Protein AF-A0A175VPB5-F1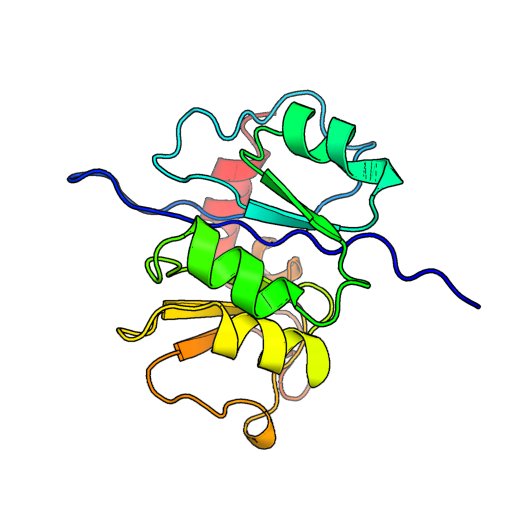 (afdb_monomer_lite)

Sequence (166 aa):
MEQYPATIGIQATLAPGSQPHISINSNPADYKSGSFADSSLDPVVVCSTRYFALAKLYSASVAFDYISPDVAQDIKMYTRGRLRYALDCITDPASIACYYIAIGQPGGRYICLEACLAAWRTREAVKAEFVISLEGLGMPVALEGEYRRPASVEKRALTIRLFGQF

Organism: NCBI:txid100816

InterPro domains:
  IPR047122 Trans-enoyl reductase-like [PTHR45348] (39-157)

Secondary structure (DSSP, 8-state):
-------------PPTTPPP-------GGG-SS--GGGSS---EEEE-GGGHHHHHHTT-SEEEETT-TTHHHHHHHHTTT---EEEESS--HHHHHHHHHHS-TT-EEEEESS---GGG---TTEEEEE--GGGGGSS-B--SGGG-B---HHHHHHHHHHHTT-

pLDDT: mean 75.41, std 24.64, range [25.55, 95.31]

Structure (mmCIF, N/CA/C/O backbone):
data_AF-A0A175VPB5-F1
#
_entry.id   AF-A0A175VPB5-F1
#
loop_
_atom_site.group_PDB
_atom_site.id
_atom_site.type_symbol
_atom_site.label_atom_id
_atom_site.label_alt_id
_atom_site.label_comp_id
_atom_site.label_asym_id
_atom_site.label_entity_id
_atom_site.label_seq_id
_atom_site.pdbx_PDB_ins_code
_atom_site.Cartn_x
_atom_site.Cartn_y
_atom_site.Cartn_z
_atom_site.occupancy
_atom_site.B_iso_or_equiv
_atom_site.auth_seq_id
_atom_site.auth_comp_id
_atom_site.auth_asym_id
_atom_site.auth_atom_id
_atom_site.pdbx_PDB_model_num
ATOM 1 N N . MET A 1 1 ? 14.198 6.759 21.001 1.00 32.50 1 MET A N 1
ATOM 2 C CA . MET A 1 1 ? 13.444 5.735 20.251 1.00 32.50 1 MET A CA 1
ATOM 3 C C . MET A 1 1 ? 12.736 6.481 19.140 1.00 32.50 1 MET A C 1
ATOM 5 O O . MET A 1 1 ? 11.837 7.263 19.422 1.00 32.50 1 MET A O 1
ATOM 9 N N . GLU A 1 2 ? 13.287 6.411 17.939 1.00 28.41 2 GLU A N 1
ATOM 10 C CA . GLU A 1 2 ? 12.870 7.219 16.794 1.00 28.41 2 GLU A CA 1
ATOM 11 C C . GLU A 1 2 ? 11.450 6.804 16.385 1.00 28.41 2 GLU A C 1
ATOM 13 O O . GLU A 1 2 ? 11.208 5.653 16.031 1.00 28.41 2 GLU A O 1
ATOM 18 N N . GLN A 1 3 ? 10.478 7.699 16.580 1.00 32.78 3 GLN A N 1
ATOM 19 C CA . GLN A 1 3 ? 9.082 7.454 16.221 1.00 32.78 3 GLN A CA 1
ATOM 20 C C . GLN A 1 3 ? 8.978 7.511 14.697 1.00 32.78 3 GLN A C 1
ATOM 22 O O . GLN A 1 3 ? 8.955 8.605 14.135 1.00 32.78 3 GLN A O 1
ATOM 27 N N . TYR A 1 4 ? 8.914 6.357 14.032 1.00 33.62 4 TYR A N 1
ATOM 28 C CA . TYR A 1 4 ? 8.560 6.301 12.614 1.00 33.62 4 TYR A CA 1
ATOM 29 C C . TYR A 1 4 ? 7.210 7.022 12.406 1.00 33.62 4 TYR A C 1
ATOM 31 O O . TYR A 1 4 ? 6.242 6.720 13.117 1.00 33.62 4 TYR A O 1
ATOM 39 N N . PRO A 1 5 ? 7.124 8.028 11.516 1.00 29.53 5 PRO A N 1
ATOM 40 C CA . PRO A 1 5 ? 5.890 8.773 11.316 1.00 29.53 5 PRO A CA 1
ATOM 41 C C . PRO A 1 5 ? 4.820 7.881 10.669 1.00 29.53 5 PRO A C 1
ATOM 43 O O . PRO A 1 5 ? 5.071 7.236 9.661 1.00 29.53 5 PRO A O 1
ATOM 46 N N . ALA A 1 6 ? 3.645 7.865 11.308 1.00 31.17 6 ALA A N 1
ATOM 47 C CA . ALA A 1 6 ? 2.321 7.427 10.850 1.00 31.17 6 ALA A CA 1
ATOM 48 C C . ALA A 1 6 ? 2.231 6.513 9.604 1.00 31.17 6 ALA A C 1
ATOM 50 O O . ALA A 1 6 ? 2.389 6.961 8.474 1.00 31.17 6 ALA A O 1
ATOM 51 N N . THR A 1 7 ? 1.791 5.270 9.805 1.00 32.69 7 THR A N 1
ATOM 52 C CA . THR A 1 7 ? 1.229 4.425 8.739 1.00 32.69 7 THR A CA 1
ATOM 53 C C . THR A 1 7 ? -0.180 4.929 8.369 1.00 32.69 7 THR A C 1
ATOM 55 O O . THR A 1 7 ? -0.889 5.476 9.211 1.00 32.69 7 THR A O 1
ATOM 58 N N . ILE A 1 8 ? -0.598 4.812 7.107 1.00 34.75 8 ILE A N 1
ATOM 59 C CA . ILE A 1 8 ? -1.979 5.057 6.647 1.00 34.75 8 ILE A CA 1
ATOM 60 C C . ILE A 1 8 ? -2.287 3.986 5.591 1.00 34.75 8 ILE A C 1
ATOM 62 O O . ILE A 1 8 ? -1.814 4.076 4.462 1.00 34.75 8 ILE A O 1
ATOM 66 N N . GLY A 1 9 ? -3.059 2.959 5.955 1.00 32.50 9 GLY A N 1
ATOM 67 C CA . GLY A 1 9 ? -3.719 2.066 4.995 1.00 32.50 9 GLY A CA 1
ATOM 68 C C . GLY A 1 9 ? -5.061 2.662 4.551 1.00 32.50 9 GLY A C 1
ATOM 69 O O . GLY A 1 9 ? -5.641 3.453 5.283 1.00 32.50 9 GLY A O 1
ATOM 70 N N . ILE A 1 10 ? -5.568 2.326 3.363 1.00 35.47 10 ILE A N 1
ATOM 71 C CA . ILE A 1 10 ? -6.923 2.695 2.908 1.00 35.47 10 ILE A CA 1
ATOM 72 C C . ILE A 1 10 ? -7.612 1.438 2.372 1.00 35.47 10 ILE A C 1
ATOM 74 O O . ILE A 1 10 ? -7.051 0.720 1.545 1.00 35.47 10 ILE A O 1
ATOM 78 N N . GLN A 1 11 ? -8.847 1.194 2.819 1.00 31.44 11 GLN A N 1
ATOM 79 C CA . GLN A 1 11 ? -9.753 0.184 2.282 1.00 31.44 11 GLN A CA 1
ATOM 80 C C . GLN A 1 11 ? -10.544 0.761 1.101 1.00 31.44 11 GLN A C 1
ATOM 82 O O . GLN A 1 11 ? -10.939 1.922 1.076 1.00 31.44 11 GLN A O 1
ATOM 87 N N . ALA A 1 12 ? -10.864 -0.108 0.146 1.00 31.78 12 ALA A N 1
ATOM 88 C CA . ALA A 1 12 ? -11.784 0.158 -0.944 1.00 31.78 12 ALA A CA 1
ATOM 89 C C . ALA A 1 12 ? -12.804 -0.984 -1.052 1.00 31.78 12 ALA A C 1
ATOM 91 O O . ALA A 1 12 ? -12.445 -2.095 -1.447 1.00 31.78 12 ALA A O 1
ATOM 92 N N . THR A 1 13 ? -14.065 -0.721 -0.697 1.00 28.95 13 THR A N 1
ATOM 93 C CA . THR A 1 13 ? -15.194 -1.608 -1.015 1.00 28.95 13 THR A CA 1
ATOM 94 C C . THR A 1 13 ? -15.960 -0.982 -2.176 1.00 28.95 13 THR A C 1
ATOM 96 O O . THR A 1 13 ? -16.638 0.013 -1.979 1.00 28.95 13 THR A O 1
ATOM 99 N N . LEU A 1 14 ? -15.843 -1.552 -3.379 1.00 27.22 14 LEU A N 1
ATOM 100 C CA . LEU A 1 14 ? -16.474 -1.023 -4.595 1.00 27.22 14 LEU A CA 1
ATOM 101 C C . LEU A 1 14 ? -18.004 -0.951 -4.465 1.00 27.22 14 LEU A C 1
ATOM 103 O O . LEU A 1 14 ? -18.645 -1.956 -4.147 1.00 27.22 14 LEU A O 1
ATOM 107 N N . ALA A 1 15 ? -18.587 0.195 -4.819 1.00 28.55 15 ALA A N 1
ATOM 108 C CA . ALA A 1 15 ? -19.941 0.216 -5.364 1.00 28.55 15 ALA A CA 1
ATOM 109 C C . ALA A 1 15 ? -19.889 -0.233 -6.846 1.00 28.55 15 ALA A C 1
ATOM 111 O O . ALA A 1 15 ? -18.871 -0.012 -7.510 1.00 28.55 15 ALA A O 1
ATOM 112 N N . PRO A 1 16 ? -20.933 -0.886 -7.389 1.00 25.55 16 PRO A N 1
ATOM 113 C CA . PRO A 1 16 ? -20.939 -1.334 -8.782 1.00 25.55 16 PRO A CA 1
ATOM 114 C C . PRO A 1 16 ? -20.826 -0.153 -9.762 1.00 25.55 16 PRO A C 1
ATOM 116 O O . PRO A 1 16 ? -21.626 0.773 -9.685 1.00 25.55 16 PRO A O 1
ATOM 119 N N . GLY A 1 17 ? -19.882 -0.214 -10.712 1.00 29.95 17 GLY A N 1
ATOM 120 C CA . GLY A 1 17 ? -19.843 0.682 -11.882 1.00 29.95 17 GLY A CA 1
ATOM 121 C C . GLY A 1 17 ? -18.712 1.720 -11.963 1.00 29.95 17 GLY A C 1
ATOM 122 O O . GLY A 1 17 ? -18.655 2.436 -12.959 1.00 29.95 17 GLY A O 1
ATOM 123 N N . SER A 1 18 ? -17.792 1.797 -10.996 1.00 27.22 18 SER A N 1
ATOM 124 C CA . SER A 1 18 ? -16.749 2.848 -10.958 1.00 27.22 18 SER A CA 1
ATOM 125 C C . SER A 1 18 ? -15.360 2.368 -11.416 1.00 27.22 18 SER A C 1
ATOM 127 O O . SER A 1 18 ? -14.936 1.262 -11.075 1.00 27.22 18 SER A O 1
ATOM 129 N N . GLN A 1 19 ? -14.619 3.208 -12.155 1.00 28.69 19 GLN A N 1
ATOM 130 C CA . GLN A 1 19 ? -13.209 2.970 -12.522 1.00 28.69 19 GLN A CA 1
ATOM 131 C C . GLN A 1 19 ? -12.239 3.332 -11.369 1.00 28.69 19 GLN A C 1
ATOM 133 O O . GLN A 1 19 ? -12.553 4.207 -10.563 1.00 28.69 19 GLN A O 1
ATOM 138 N N . PRO A 1 20 ? -11.071 2.663 -11.245 1.00 26.34 20 PRO A N 1
ATOM 139 C CA . PRO A 1 20 ? -10.239 2.715 -10.038 1.00 26.34 20 PRO A CA 1
ATOM 140 C C . PRO A 1 20 ? -9.341 3.962 -9.937 1.00 26.34 20 PRO A C 1
ATOM 142 O O . PRO A 1 20 ? -8.598 4.275 -10.868 1.00 26.34 20 PRO A O 1
ATOM 145 N N . HIS A 1 21 ? -9.301 4.583 -8.752 1.00 27.39 21 HIS A N 1
ATOM 146 C CA . HIS A 1 21 ? -8.316 5.605 -8.360 1.00 27.39 21 HIS A CA 1
ATOM 147 C C . HIS A 1 21 ? -7.738 5.328 -6.950 1.00 27.39 21 HIS A C 1
ATOM 149 O O . HIS A 1 21 ? -8.311 4.559 -6.184 1.00 27.39 21 HIS A O 1
ATOM 155 N N . ILE A 1 22 ? -6.537 5.864 -6.683 1.00 27.75 22 ILE A N 1
ATOM 156 C CA . ILE A 1 22 ? -5.471 5.338 -5.798 1.00 27.75 22 ILE A CA 1
ATOM 157 C C . ILE A 1 22 ? -5.344 6.128 -4.473 1.00 27.75 22 ILE A C 1
ATOM 159 O O . ILE A 1 22 ? -5.584 7.329 -4.442 1.00 27.75 22 ILE A O 1
ATOM 163 N N . SER A 1 23 ? -4.907 5.445 -3.404 1.00 29.03 23 SER A N 1
ATOM 164 C CA . SER A 1 23 ? -4.532 5.986 -2.080 1.00 29.03 23 SER A CA 1
ATOM 165 C C . SER A 1 23 ? -3.158 6.680 -2.088 1.00 29.03 23 SER A C 1
ATOM 167 O O . SER A 1 23 ? -2.224 6.160 -2.694 1.00 29.03 23 SER A O 1
ATOM 169 N N . ILE A 1 24 ? -3.007 7.806 -1.376 1.00 31.34 24 ILE A N 1
ATOM 170 C CA . ILE A 1 24 ? -1.790 8.645 -1.360 1.00 31.34 24 ILE A CA 1
ATOM 171 C C . ILE A 1 24 ? -1.265 8.805 0.079 1.00 31.34 24 ILE A C 1
ATOM 173 O O . ILE A 1 24 ? -2.043 9.045 0.997 1.00 31.34 24 ILE A O 1
ATOM 177 N N . ASN A 1 25 ? 0.057 8.688 0.251 1.00 32.25 25 ASN A N 1
ATOM 178 C CA . ASN A 1 25 ? 0.815 9.068 1.449 1.00 32.25 25 ASN A CA 1
ATOM 179 C C . ASN A 1 25 ? 1.393 10.481 1.242 1.00 32.25 25 ASN A C 1
ATOM 181 O O . ASN A 1 25 ? 2.120 10.694 0.270 1.00 32.25 25 ASN A O 1
ATOM 185 N N . SER A 1 26 ? 1.101 11.429 2.134 1.00 33.94 26 SER A N 1
ATOM 186 C CA . SER A 1 26 ? 1.820 12.707 2.210 1.00 33.94 26 SER A CA 1
ATOM 187 C C . SER A 1 26 ? 1.732 13.345 3.602 1.00 33.94 26 SER A C 1
ATOM 189 O O . SER A 1 26 ? 0.843 13.049 4.401 1.00 33.94 26 SER A O 1
ATOM 191 N N . ASN A 1 27 ? 2.696 14.227 3.891 1.00 29.98 27 ASN A N 1
ATOM 192 C CA . ASN A 1 27 ? 2.752 15.063 5.090 1.00 29.98 27 ASN A CA 1
ATOM 193 C C . ASN A 1 27 ? 1.453 15.891 5.232 1.00 29.98 27 ASN A C 1
ATOM 195 O O . ASN A 1 27 ? 1.074 16.572 4.277 1.00 29.98 27 ASN A O 1
ATOM 199 N N . PRO A 1 28 ? 0.796 15.916 6.410 1.00 35.28 28 PRO A N 1
ATOM 200 C CA . PRO A 1 28 ? -0.418 16.707 6.629 1.00 35.28 28 PRO A CA 1
ATOM 201 C C . PRO A 1 28 ? -0.271 18.210 6.362 1.00 35.28 28 PRO A C 1
ATOM 203 O O . PRO A 1 28 ? -1.279 18.890 6.192 1.00 35.28 28 PRO A O 1
ATOM 206 N N . ALA A 1 29 ? 0.958 18.737 6.361 1.00 33.97 29 ALA A N 1
ATOM 207 C CA . ALA A 1 29 ? 1.223 20.144 6.070 1.00 33.97 29 ALA A CA 1
ATOM 208 C C . ALA A 1 29 ? 0.972 20.529 4.597 1.00 33.97 29 ALA A C 1
ATOM 210 O O . ALA A 1 29 ? 0.745 21.707 4.325 1.00 33.97 29 ALA A O 1
ATOM 211 N N . ASP A 1 30 ? 0.947 19.562 3.673 1.00 34.00 30 ASP A N 1
ATOM 212 C CA . ASP A 1 30 ? 0.886 19.823 2.227 1.00 34.00 30 ASP A CA 1
ATOM 213 C C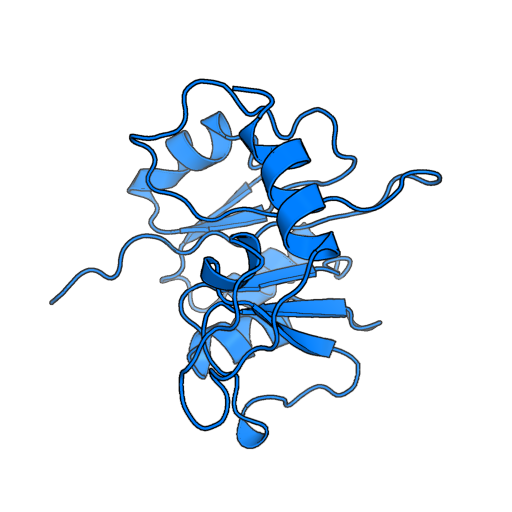 . ASP A 1 30 ? -0.506 19.621 1.612 1.00 34.00 30 ASP A C 1
ATOM 215 O O . ASP A 1 30 ? -0.661 19.639 0.392 1.00 34.00 30 ASP A O 1
ATOM 219 N N . TYR A 1 31 ? -1.549 19.443 2.427 1.00 34.81 31 TYR A N 1
ATOM 220 C CA . TYR A 1 31 ? -2.878 19.122 1.920 1.00 34.81 31 TYR A CA 1
ATOM 221 C C . TYR A 1 31 ? -3.926 20.112 2.421 1.00 34.81 31 TYR A C 1
ATOM 223 O O . TYR A 1 31 ? -4.344 20.082 3.575 1.00 34.81 31 TYR A O 1
ATOM 231 N N . LYS A 1 32 ? -4.372 21.013 1.540 1.00 35.75 32 LYS A N 1
ATOM 232 C CA . LYS A 1 32 ? -5.494 21.916 1.837 1.00 35.75 32 LYS A CA 1
ATOM 233 C C . LYS A 1 32 ? -6.787 21.609 1.079 1.00 35.75 32 LYS A C 1
ATOM 235 O O . LYS A 1 32 ? -7.763 22.303 1.342 1.00 35.75 32 LYS A O 1
ATOM 240 N N . SER A 1 33 ? -6.866 20.594 0.204 1.00 36.69 33 SER A N 1
ATOM 241 C CA . SER A 1 33 ? -8.092 20.465 -0.615 1.00 36.69 33 SER A CA 1
ATOM 242 C C . SER A 1 33 ? -8.437 19.142 -1.319 1.00 36.69 33 SER A C 1
ATOM 244 O O . SER A 1 33 ? -9.495 19.097 -1.939 1.00 36.69 33 SER A O 1
ATOM 246 N N . GLY A 1 34 ? -7.672 18.050 -1.261 1.00 39.34 34 GLY A N 1
ATOM 247 C CA . GLY A 1 34 ? -8.072 16.831 -1.995 1.00 39.34 34 GLY A CA 1
ATOM 248 C C . GLY A 1 34 ? -9.076 15.935 -1.244 1.00 39.34 34 GLY A C 1
ATOM 249 O O . GLY A 1 34 ? -8.738 15.011 -0.511 1.00 39.34 34 GLY A O 1
ATOM 250 N N . SER A 1 35 ? -10.370 16.183 -1.394 1.00 35.84 35 SER A N 1
ATOM 251 C CA . SER A 1 35 ? -11.355 15.269 -0.811 1.00 35.84 35 SER A CA 1
ATOM 252 C C . SER A 1 35 ? -11.273 13.883 -1.475 1.00 35.84 35 SER A C 1
ATOM 254 O O . SER A 1 35 ? -11.393 13.783 -2.693 1.00 35.84 35 SER A O 1
ATOM 256 N N . PHE A 1 36 ? -11.191 12.803 -0.690 1.00 39.91 36 PHE A N 1
ATOM 257 C CA . PHE A 1 36 ? -11.427 11.423 -1.161 1.00 39.91 36 PHE A CA 1
ATOM 258 C C . PHE A 1 36 ? -12.902 11.154 -1.547 1.00 39.91 36 PHE A C 1
ATOM 260 O O . PHE A 1 36 ? -13.244 10.035 -1.938 1.00 39.91 36 PHE A O 1
ATOM 267 N N . ALA A 1 37 ? -13.772 12.166 -1.430 1.00 36.50 37 ALA A N 1
ATOM 268 C CA . ALA A 1 37 ? -15.229 12.065 -1.491 1.00 36.50 37 ALA A CA 1
ATOM 269 C C . ALA A 1 37 ? -15.792 11.558 -2.833 1.00 36.50 37 ALA A C 1
ATOM 271 O O . ALA A 1 37 ? -16.878 10.988 -2.843 1.00 36.50 37 ALA A O 1
ATOM 272 N N . ASP A 1 38 ? -15.048 11.688 -3.936 1.00 39.22 38 ASP A N 1
ATOM 273 C CA . ASP A 1 38 ? -15.481 11.215 -5.263 1.00 39.22 38 ASP A CA 1
ATOM 274 C C . ASP A 1 38 ? -15.159 9.733 -5.531 1.00 39.22 38 ASP A C 1
ATOM 276 O O . ASP A 1 38 ? -15.481 9.192 -6.592 1.00 39.22 38 ASP A O 1
ATOM 280 N N . SER A 1 39 ? -14.522 9.041 -4.584 1.00 46.31 39 SER A N 1
ATOM 281 C CA . SER A 1 39 ? -14.182 7.627 -4.726 1.00 46.31 39 SER A CA 1
ATOM 282 C C . SER A 1 39 ? -15.183 6.747 -3.975 1.00 46.31 39 SER A C 1
ATOM 284 O O . SER A 1 39 ? -15.542 7.031 -2.837 1.00 46.31 39 SER A O 1
ATOM 286 N N . SER A 1 40 ? -15.611 5.623 -4.562 1.00 58.28 40 SER A N 1
ATOM 287 C CA . SER A 1 40 ? -16.432 4.624 -3.854 1.00 58.28 40 SER A CA 1
ATOM 288 C C . SER A 1 40 ? -15.603 3.805 -2.848 1.00 58.28 40 SER A C 1
ATOM 290 O O . SER A 1 40 ? -15.828 2.606 -2.697 1.00 58.28 40 SER A O 1
ATOM 292 N N . LEU A 1 41 ? -14.555 4.387 -2.268 1.00 67.44 41 LEU A N 1
ATOM 293 C CA . LEU A 1 41 ? -13.660 3.727 -1.327 1.00 67.44 41 LEU A CA 1
ATOM 294 C C . LEU A 1 41 ? -14.026 4.158 0.092 1.00 67.44 41 LEU A C 1
ATOM 296 O O . LEU A 1 41 ? -14.601 5.218 0.305 1.00 67.44 41 LEU A O 1
ATOM 300 N N . ASP A 1 42 ? -13.707 3.309 1.060 1.00 79.69 42 ASP A N 1
ATOM 301 C CA . ASP A 1 42 ? -14.068 3.504 2.463 1.00 79.69 42 ASP A CA 1
ATOM 302 C C . ASP A 1 42 ? -12.782 3.394 3.287 1.00 79.69 42 ASP A C 1
ATOM 304 O O . ASP A 1 42 ? -12.393 2.272 3.619 1.00 79.69 42 ASP A O 1
ATOM 308 N N . PRO A 1 43 ? -12.053 4.499 3.525 1.00 85.12 43 PRO A N 1
ATOM 309 C CA . PRO A 1 43 ? -10.696 4.431 4.051 1.00 85.12 43 PRO A CA 1
ATOM 310 C C . PRO A 1 43 ? -10.626 3.957 5.507 1.00 85.12 43 PRO A C 1
ATOM 312 O O . PRO A 1 43 ? -11.166 4.589 6.411 1.00 85.12 43 PRO A O 1
ATOM 315 N N . VAL A 1 44 ? -9.876 2.876 5.736 1.00 88.06 44 VAL A N 1
ATOM 316 C CA . VAL A 1 44 ? -9.574 2.295 7.049 1.00 88.06 44 VAL A CA 1
ATOM 317 C C . VAL A 1 44 ? -8.084 2.420 7.302 1.00 88.06 44 VAL A C 1
ATOM 319 O O . VAL A 1 44 ? -7.304 1.758 6.617 1.00 88.06 44 VAL A O 1
ATOM 322 N N . VAL A 1 45 ? -7.701 3.236 8.284 1.00 88.62 45 VAL A N 1
ATOM 323 C CA . VAL A 1 45 ? -6.297 3.590 8.523 1.00 88.62 45 VAL A CA 1
ATOM 324 C C . VAL A 1 45 ? -5.733 2.912 9.771 1.00 88.62 45 VAL A C 1
ATOM 326 O O . VAL A 1 45 ? -6.463 2.594 10.707 1.00 88.62 45 VAL A O 1
ATOM 329 N N . VAL A 1 46 ? -4.413 2.739 9.808 1.00 87.81 46 VAL A N 1
ATOM 330 C CA . VAL A 1 46 ? -3.664 2.235 10.967 1.00 87.81 46 VAL A CA 1
ATOM 331 C C . VAL A 1 46 ? -2.603 3.266 11.303 1.00 87.81 46 VAL A C 1
ATOM 333 O O . VAL A 1 46 ? -1.655 3.374 10.547 1.00 87.81 46 VAL A O 1
ATOM 336 N N . CYS A 1 47 ? -2.741 4.035 12.380 1.00 85.25 47 CYS A N 1
ATOM 337 C CA . CYS A 1 47 ? -1.819 5.122 12.723 1.00 85.25 47 CYS A CA 1
ATOM 338 C C . CYS A 1 47 ? -1.691 5.295 14.244 1.00 85.25 47 CYS A C 1
ATOM 340 O O . CYS A 1 47 ? -2.366 4.623 15.015 1.00 85.25 47 CYS A O 1
ATOM 342 N N . SER A 1 48 ? -0.807 6.184 14.713 1.00 87.19 48 SER A N 1
ATOM 343 C CA . SER A 1 48 ? -0.771 6.515 16.147 1.00 87.19 48 SER A CA 1
ATOM 344 C C . SER A 1 48 ? -2.089 7.172 16.568 1.00 87.19 48 SER A C 1
ATOM 346 O O . SER A 1 48 ? -2.585 8.050 15.859 1.00 87.19 48 SER A O 1
ATOM 348 N N . THR A 1 49 ? -2.600 6.830 17.752 1.00 89.50 49 THR A N 1
ATOM 349 C CA . THR A 1 49 ? -3.854 7.371 18.320 1.00 89.50 49 THR A CA 1
ATOM 350 C C . THR A 1 49 ? -3.959 8.897 18.267 1.00 89.50 49 THR A C 1
ATOM 352 O O . THR A 1 49 ? -5.036 9.435 18.003 1.00 89.50 49 THR A O 1
ATOM 355 N N . ARG A 1 50 ? -2.837 9.618 18.413 1.00 90.75 50 ARG A N 1
ATOM 356 C CA . ARG A 1 50 ? -2.790 11.090 18.307 1.00 90.75 50 ARG A CA 1
ATOM 357 C C . ARG A 1 50 ? -3.212 11.645 16.936 1.00 90.75 50 ARG A C 1
ATOM 359 O O . ARG A 1 50 ? -3.549 12.820 16.847 1.00 90.75 50 ARG A O 1
ATOM 366 N N . TYR A 1 51 ? -3.209 10.827 15.881 1.00 88.69 51 TYR A N 1
ATOM 367 C CA . TYR A 1 51 ? -3.600 11.213 14.519 1.00 88.69 51 TYR A CA 1
ATOM 368 C C . TYR A 1 51 ? -4.998 10.725 14.116 1.00 88.69 51 TYR A C 1
ATOM 370 O O . TYR A 1 51 ? -5.408 10.953 12.982 1.00 88.69 51 TYR A O 1
ATOM 378 N N . PHE A 1 52 ? -5.774 10.105 15.012 1.00 87.88 52 PHE A N 1
ATOM 379 C CA . PHE A 1 52 ? -7.115 9.609 14.668 1.00 87.88 52 PHE A CA 1
ATOM 380 C C . PHE A 1 52 ? -8.060 10.725 14.212 1.00 87.88 52 PHE A C 1
ATOM 382 O O . PHE A 1 52 ? -8.802 10.553 13.247 1.00 87.88 52 PHE A O 1
ATOM 389 N N . ALA A 1 53 ? -8.021 11.882 14.879 1.00 88.44 53 ALA A N 1
ATOM 390 C CA . ALA A 1 53 ? -8.823 13.040 14.487 1.00 88.44 53 ALA A CA 1
ATOM 391 C C . ALA A 1 53 ? -8.429 13.556 13.094 1.00 88.44 53 ALA A C 1
ATOM 393 O O . ALA A 1 53 ? -9.295 13.886 12.289 1.00 88.44 53 ALA A O 1
ATOM 394 N N . LEU A 1 54 ? -7.127 13.558 12.797 1.00 87.69 54 LEU A N 1
ATOM 395 C CA . LEU A 1 54 ? -6.596 13.959 11.501 1.00 87.69 54 LEU A CA 1
ATOM 396 C C . LEU A 1 54 ? -7.018 12.982 10.400 1.00 87.69 54 LEU A C 1
ATOM 398 O O . LEU A 1 54 ? -7.505 13.405 9.362 1.00 87.69 54 LEU A O 1
ATOM 402 N N . ALA A 1 55 ? -6.913 11.676 10.642 1.00 83.31 55 ALA A N 1
ATOM 403 C CA . ALA A 1 55 ? -7.369 10.666 9.695 1.00 83.31 55 ALA A CA 1
ATOM 404 C C . ALA A 1 55 ? -8.854 10.837 9.340 1.00 83.31 55 ALA A C 1
ATOM 406 O O . ALA A 1 55 ? -9.213 10.818 8.166 1.00 83.31 55 ALA A O 1
ATOM 407 N N . LYS A 1 56 ? -9.715 11.070 10.341 1.00 88.00 56 LYS A N 1
ATOM 408 C CA . LYS A 1 56 ? -11.147 11.331 10.120 1.00 88.00 56 LYS A CA 1
ATOM 409 C C . LYS A 1 56 ? -11.399 12.639 9.373 1.00 88.00 56 LYS A C 1
ATOM 411 O O . LYS A 1 56 ? -12.279 12.679 8.520 1.00 88.00 56 LYS A O 1
ATOM 416 N N . LEU A 1 57 ? -10.613 13.684 9.650 1.00 86.94 57 LEU A N 1
ATOM 417 C CA . LEU A 1 57 ? -10.647 14.934 8.882 1.00 86.94 57 LEU A CA 1
ATOM 418 C C . LEU A 1 57 ? -10.348 14.678 7.394 1.00 86.94 57 LEU A C 1
ATOM 420 O O . LEU A 1 57 ? -11.002 15.256 6.533 1.00 86.94 57 LEU A O 1
ATOM 424 N N . TYR A 1 58 ? -9.437 13.748 7.096 1.00 83.62 58 TYR A N 1
ATOM 425 C CA . TYR A 1 58 ? -9.135 13.258 5.745 1.00 83.62 58 TYR A CA 1
ATOM 426 C C . TYR A 1 58 ? -10.040 12.101 5.283 1.00 83.62 58 TYR A C 1
ATOM 428 O O . TYR A 1 58 ? -9.669 11.336 4.397 1.00 83.62 58 TYR A O 1
ATOM 436 N N . SER A 1 59 ? -11.257 11.996 5.826 1.00 84.38 59 SER A N 1
ATOM 437 C CA . SER A 1 59 ? -12.295 11.042 5.396 1.00 84.38 59 SER A CA 1
ATOM 438 C C . SER A 1 59 ? -12.023 9.561 5.702 1.00 84.38 59 SER A C 1
ATOM 440 O O . SER A 1 59 ? -12.652 8.694 5.098 1.00 84.38 59 SER A O 1
ATOM 442 N N . ALA A 1 60 ? -11.148 9.238 6.661 1.00 83.50 60 ALA A N 1
ATOM 443 C CA . ALA A 1 60 ? -11.092 7.879 7.200 1.00 83.50 60 ALA A CA 1
ATOM 444 C C . ALA A 1 60 ? -12.367 7.542 7.982 1.00 83.50 60 ALA A C 1
ATOM 446 O O . ALA A 1 60 ? -12.760 8.277 8.892 1.00 83.50 60 ALA A O 1
ATOM 447 N N . SER A 1 61 ? -12.985 6.403 7.673 1.00 88.25 61 SER A N 1
ATOM 448 C CA . SER A 1 61 ? -14.155 5.904 8.401 1.00 88.25 61 SER A CA 1
ATOM 449 C C . SER A 1 61 ? -13.785 5.338 9.767 1.00 88.25 61 SER A C 1
ATOM 451 O O . SER A 1 61 ? -14.536 5.486 10.736 1.00 88.25 61 SER A O 1
ATOM 453 N N . VAL A 1 62 ? -12.594 4.750 9.877 1.00 91.38 62 VAL A N 1
ATOM 454 C CA . VAL A 1 62 ? -12.028 4.270 11.138 1.00 91.38 62 VAL A CA 1
ATOM 455 C C . VAL A 1 62 ? -10.504 4.371 11.126 1.00 91.38 62 VAL A C 1
ATOM 457 O O . VAL A 1 62 ? -9.859 4.279 10.080 1.00 91.38 62 VAL A O 1
ATOM 460 N N . ALA A 1 63 ? -9.936 4.558 12.315 1.00 89.00 63 ALA A N 1
ATOM 461 C CA . ALA A 1 63 ? -8.505 4.520 12.561 1.00 89.00 63 ALA A CA 1
ATOM 462 C C . ALA A 1 63 ? -8.207 3.501 13.668 1.00 89.00 63 ALA A C 1
ATOM 464 O O . ALA A 1 63 ? -8.890 3.498 14.695 1.00 89.00 63 ALA A O 1
ATOM 465 N N . PHE A 1 64 ? -7.201 2.658 13.449 1.00 91.50 64 PHE A N 1
ATOM 466 C CA . PHE A 1 64 ? -6.700 1.670 14.403 1.00 91.50 64 PHE A CA 1
ATOM 467 C C . PHE A 1 64 ? -5.298 2.042 14.884 1.00 91.50 64 PHE A C 1
ATOM 469 O O . PHE A 1 64 ? -4.534 2.667 14.149 1.00 91.50 64 PHE A O 1
ATOM 476 N N . ASP A 1 65 ? -4.958 1.652 16.113 1.00 88.00 65 ASP A N 1
ATOM 477 C CA . ASP A 1 65 ? -3.618 1.861 16.663 1.00 88.00 65 ASP A CA 1
ATOM 478 C C . ASP A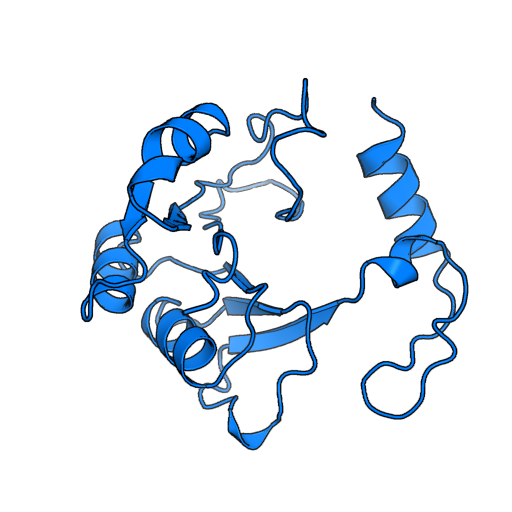 1 65 ? -2.676 0.767 16.157 1.00 88.00 65 ASP A C 1
ATOM 480 O O . ASP A 1 65 ? -2.954 -0.419 16.327 1.00 88.00 65 ASP A O 1
ATOM 484 N N . TYR A 1 66 ? -1.551 1.155 15.559 1.00 82.94 66 TYR A N 1
ATOM 485 C CA . TYR A 1 66 ? -0.551 0.207 15.059 1.00 82.94 66 TYR A CA 1
ATOM 486 C C . TYR A 1 66 ? 0.136 -0.588 16.179 1.00 82.94 66 TYR A C 1
ATOM 488 O O . TYR A 1 66 ? 0.725 -1.629 15.903 1.00 82.94 66 TYR A O 1
ATOM 496 N N . ILE A 1 67 ? 0.081 -0.103 17.428 1.00 88.31 67 ILE A N 1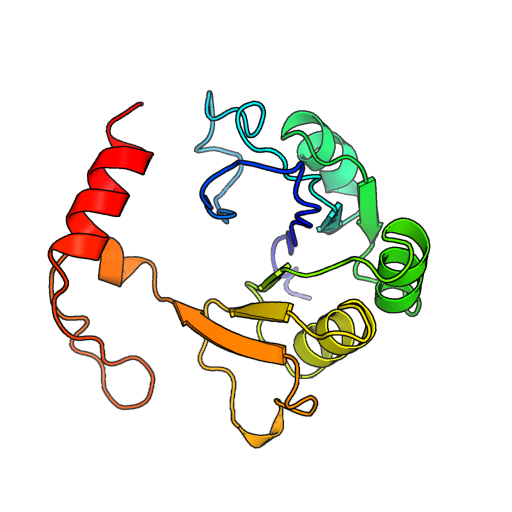
ATOM 497 C CA . ILE A 1 67 ? 0.6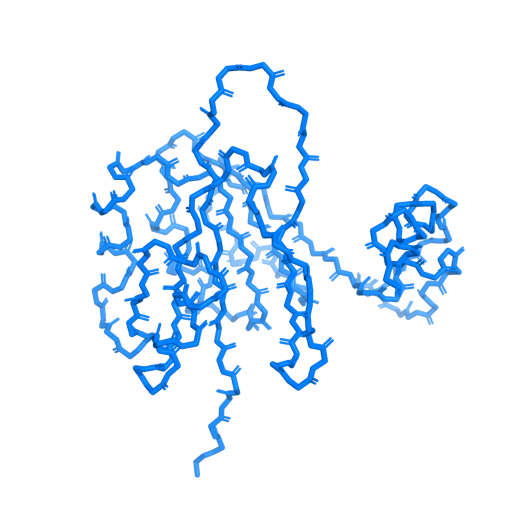37 -0.801 18.597 1.00 88.31 67 ILE A CA 1
ATOM 498 C C . ILE A 1 67 ? -0.259 -1.982 19.013 1.00 88.31 67 ILE A C 1
ATOM 500 O O . ILE A 1 67 ? 0.212 -2.898 19.688 1.00 88.31 67 ILE A O 1
ATOM 504 N N . SER A 1 68 ? -1.538 -1.990 18.611 1.00 90.31 68 SER A N 1
ATOM 505 C CA . SER A 1 68 ? -2.460 -3.073 18.961 1.00 90.31 68 SER A CA 1
ATOM 506 C C . SER A 1 68 ? -1.993 -4.403 18.349 1.00 90.31 68 SER A C 1
ATOM 508 O O . SER A 1 68 ? -1.862 -4.486 17.124 1.00 90.31 68 SER A O 1
ATOM 510 N N . PRO A 1 69 ? -1.797 -5.470 19.149 1.00 91.75 69 PRO A N 1
ATOM 511 C CA . PRO A 1 69 ? -1.447 -6.790 18.620 1.00 91.75 69 PRO A CA 1
ATOM 512 C C . PRO A 1 69 ? -2.577 -7.399 17.772 1.00 91.75 69 PRO A C 1
ATOM 514 O O . PRO A 1 69 ? -2.321 -8.265 16.938 1.00 91.75 69 PRO A O 1
ATOM 517 N N . ASP A 1 70 ? -3.809 -6.912 17.944 1.00 94.88 70 ASP A N 1
ATOM 518 C CA . ASP A 1 70 ? -5.007 -7.405 17.264 1.00 94.88 70 ASP A CA 1
ATOM 519 C C . ASP A 1 70 ? -5.369 -6.590 16.011 1.00 94.88 70 ASP A C 1
ATOM 521 O O . ASP A 1 70 ? -6.334 -6.916 15.319 1.00 94.88 70 ASP A O 1
ATOM 525 N N . VAL A 1 71 ? -4.574 -5.569 15.655 1.00 92.06 71 VAL A N 1
ATOM 526 C CA . VAL A 1 71 ? -4.889 -4.595 14.591 1.00 92.06 71 VAL A CA 1
ATOM 527 C C . VAL A 1 71 ? -5.297 -5.243 13.263 1.00 92.06 71 VAL A C 1
ATOM 529 O O . VAL A 1 71 ? -6.259 -4.820 12.624 1.00 92.06 71 VAL A O 1
ATOM 532 N N . ALA A 1 72 ? -4.623 -6.319 12.855 1.00 92.00 72 ALA A N 1
ATOM 533 C CA . ALA A 1 72 ? -4.940 -7.022 11.616 1.00 92.00 72 ALA A CA 1
ATOM 534 C C . ALA A 1 72 ? -6.318 -7.702 11.661 1.00 92.00 72 ALA A C 1
ATOM 536 O O . ALA A 1 72 ? -7.057 -7.715 10.669 1.00 92.00 72 ALA A O 1
ATOM 537 N N . GLN A 1 73 ? -6.663 -8.272 12.815 1.00 95.31 73 GLN A N 1
ATOM 538 C CA . GLN A 1 73 ? -7.935 -8.941 13.037 1.00 95.31 73 GLN A CA 1
ATOM 539 C C . GLN A 1 73 ? -9.063 -7.918 13.197 1.00 95.31 73 GLN A C 1
ATOM 541 O O . GLN A 1 73 ? -10.123 -8.110 12.602 1.00 95.31 73 GLN A O 1
ATOM 546 N N . ASP A 1 74 ? -8.820 -6.811 13.897 1.00 95.19 74 ASP A N 1
ATOM 547 C CA . ASP A 1 74 ? -9.769 -5.705 14.045 1.00 95.19 74 ASP A CA 1
ATOM 548 C C . ASP A 1 74 ? -10.146 -5.107 12.688 1.00 95.19 74 ASP A C 1
ATOM 550 O O . ASP A 1 74 ? -11.333 -4.966 12.374 1.00 95.19 74 ASP A O 1
ATOM 554 N N . ILE A 1 75 ? -9.150 -4.855 11.826 1.00 92.81 75 ILE A N 1
ATOM 555 C CA . ILE A 1 75 ? -9.391 -4.444 10.440 1.00 92.81 75 ILE A CA 1
ATOM 556 C C . ILE A 1 75 ? -10.253 -5.498 9.745 1.00 92.81 75 ILE A C 1
ATOM 558 O O . ILE A 1 75 ? -11.306 -5.181 9.194 1.00 92.81 75 ILE A O 1
ATOM 562 N N . LYS A 1 76 ? -9.858 -6.774 9.781 1.00 91.00 76 LYS A N 1
ATOM 563 C CA . LYS A 1 76 ? -10.600 -7.847 9.108 1.00 91.00 76 LYS A CA 1
ATOM 564 C C . LYS A 1 76 ? -12.055 -7.931 9.572 1.00 91.00 76 LYS A C 1
ATOM 566 O O . LYS A 1 76 ? -12.938 -8.079 8.725 1.00 91.00 76 LYS A O 1
ATOM 571 N N . MET A 1 77 ? -12.312 -7.809 10.873 1.00 94.94 77 MET A N 1
ATOM 572 C CA . MET A 1 77 ? -13.658 -7.797 11.445 1.00 94.94 77 MET A CA 1
ATOM 573 C C . MET A 1 77 ? -14.453 -6.579 10.969 1.00 94.94 77 MET A C 1
ATOM 575 O O . MET A 1 77 ? -15.558 -6.746 10.449 1.00 94.94 77 MET A O 1
ATOM 579 N N . TYR A 1 78 ? -13.873 -5.378 11.051 1.00 94.06 78 TYR A N 1
ATOM 580 C CA . TYR A 1 78 ? -14.499 -4.138 10.587 1.00 94.06 78 TYR A CA 1
ATOM 581 C C . TYR A 1 78 ? -14.868 -4.206 9.098 1.00 94.06 78 TYR A C 1
ATOM 583 O O . TYR A 1 78 ? -16.005 -3.935 8.708 1.00 94.06 78 TYR A O 1
ATOM 591 N N . THR A 1 79 ? -13.941 -4.687 8.263 1.00 89.44 79 THR A N 1
ATOM 592 C CA . THR A 1 79 ? -14.149 -4.851 6.814 1.00 89.44 79 THR A CA 1
ATOM 593 C C . THR A 1 79 ? -15.103 -6.010 6.477 1.00 89.44 79 THR A C 1
ATOM 595 O O . THR A 1 79 ? -15.497 -6.183 5.319 1.00 89.44 79 THR A O 1
ATOM 598 N N . ARG A 1 80 ? -15.467 -6.848 7.460 1.00 92.44 80 ARG A N 1
ATOM 599 C CA . ARG A 1 80 ? -16.165 -8.136 7.282 1.00 92.44 80 ARG A CA 1
ATOM 600 C C . ARG A 1 80 ? -15.428 -9.074 6.318 1.00 92.44 80 ARG A C 1
ATOM 602 O O . ARG A 1 80 ? -16.042 -9.735 5.483 1.00 92.44 80 ARG A O 1
ATOM 609 N N . GLY A 1 81 ? -14.097 -9.070 6.366 1.00 89.25 81 GLY A N 1
ATOM 610 C CA . GLY A 1 81 ? -13.236 -9.823 5.453 1.00 89.25 81 GLY A CA 1
ATOM 611 C C . GLY A 1 81 ? -13.324 -9.356 3.995 1.00 89.25 81 GLY A C 1
ATOM 612 O O . GLY A 1 81 ? -13.028 -10.133 3.079 1.00 89.25 81 GLY A O 1
ATOM 613 N N . ARG A 1 82 ? -13.752 -8.111 3.748 1.00 89.00 82 ARG A N 1
ATOM 614 C CA . ARG A 1 82 ? -13.900 -7.536 2.399 1.00 89.00 82 ARG A CA 1
ATOM 615 C C . ARG A 1 82 ? -12.781 -6.574 2.004 1.00 89.00 82 ARG A C 1
ATOM 617 O O . ARG A 1 82 ? -12.828 -6.058 0.893 1.00 89.00 82 ARG A O 1
ATOM 624 N N . LEU A 1 83 ? -11.744 -6.399 2.829 1.00 89.12 83 LEU A N 1
ATOM 625 C CA . LEU A 1 83 ? -10.556 -5.631 2.441 1.00 89.12 83 LEU A CA 1
ATOM 626 C C . LEU A 1 83 ? -9.910 -6.225 1.177 1.00 89.12 83 LEU A C 1
ATOM 628 O O . LEU A 1 83 ? -9.657 -7.435 1.131 1.00 89.12 83 LEU A O 1
ATOM 632 N N . ARG A 1 84 ? -9.694 -5.389 0.150 1.00 88.69 84 ARG A N 1
ATOM 633 C CA . ARG A 1 84 ? -9.150 -5.763 -1.180 1.00 88.69 84 ARG A CA 1
ATOM 634 C C . ARG A 1 84 ? -7.880 -5.026 -1.563 1.00 88.69 84 ARG A C 1
ATOM 636 O O . ARG A 1 84 ? -7.157 -5.505 -2.429 1.00 88.69 84 ARG A O 1
ATOM 643 N N . TYR A 1 85 ? -7.618 -3.892 -0.938 1.00 89.38 85 TYR A N 1
ATOM 644 C CA . TYR A 1 85 ? -6.483 -3.048 -1.255 1.00 89.38 85 TYR A CA 1
ATOM 645 C C . TYR A 1 85 ? -5.817 -2.654 0.054 1.00 89.38 85 TYR A C 1
ATOM 647 O O . TYR A 1 85 ? -6.510 -2.350 1.023 1.00 89.38 85 TYR A O 1
ATOM 655 N N . ALA A 1 86 ? -4.493 -2.708 0.077 1.00 90.38 86 ALA A N 1
ATOM 656 C CA . ALA A 1 86 ? -3.669 -2.197 1.157 1.00 90.38 86 ALA A CA 1
ATOM 657 C C . ALA A 1 86 ? -2.558 -1.340 0.548 1.00 90.38 86 ALA A C 1
ATOM 659 O O . ALA A 1 86 ? -2.005 -1.703 -0.492 1.00 90.38 86 ALA A O 1
ATOM 660 N N . LEU A 1 87 ? -2.258 -0.217 1.194 1.00 88.00 87 LEU A N 1
ATOM 661 C CA . LEU A 1 87 ? -1.112 0.631 0.892 1.00 88.00 87 LEU A CA 1
ATOM 662 C C . LEU A 1 87 ? -0.208 0.639 2.123 1.00 88.00 87 LEU A C 1
ATOM 664 O O . LEU A 1 87 ? -0.682 0.928 3.220 1.00 88.00 87 LEU A O 1
ATOM 668 N N . ASP A 1 88 ? 1.066 0.324 1.935 1.00 88.12 88 ASP A N 1
ATOM 669 C CA . ASP A 1 88 ? 2.045 0.208 3.007 1.00 88.12 88 ASP A CA 1
ATOM 670 C C . ASP A 1 88 ? 3.283 1.059 2.718 1.00 88.12 88 ASP A C 1
ATOM 672 O O . ASP A 1 88 ? 3.986 0.879 1.724 1.00 88.12 88 ASP A O 1
ATOM 676 N N . CYS A 1 89 ? 3.550 2.012 3.601 1.00 81.12 89 CYS A N 1
ATOM 677 C CA . CYS A 1 89 ? 4.727 2.865 3.529 1.00 81.12 89 CYS A CA 1
ATOM 678 C C . CYS A 1 89 ? 5.901 2.364 4.379 1.00 81.12 89 CYS A C 1
ATOM 680 O O . CYS A 1 89 ? 6.992 2.896 4.226 1.00 81.12 89 CYS A O 1
ATOM 682 N N . ILE A 1 90 ? 5.690 1.382 5.263 1.00 84.00 90 ILE A N 1
ATOM 683 C CA . ILE A 1 90 ? 6.741 0.789 6.103 1.00 84.00 90 ILE A CA 1
ATOM 684 C C . ILE A 1 90 ? 7.410 -0.359 5.352 1.00 84.00 90 ILE A C 1
ATOM 686 O O . ILE A 1 90 ? 8.627 -0.374 5.212 1.00 84.00 90 ILE A O 1
ATOM 690 N N . THR A 1 91 ? 6.610 -1.286 4.815 1.00 85.69 91 THR A N 1
ATOM 691 C CA . THR A 1 91 ? 7.089 -2.454 4.052 1.00 85.69 91 THR A CA 1
ATOM 692 C C . THR A 1 91 ? 8.124 -3.296 4.817 1.00 85.69 91 THR A C 1
ATOM 694 O O . THR A 1 91 ? 9.184 -3.639 4.292 1.00 85.69 91 THR A O 1
ATOM 697 N N . ASP A 1 92 ? 7.817 -3.658 6.062 1.00 86.81 92 ASP A N 1
ATOM 698 C CA . ASP A 1 92 ? 8.616 -4.598 6.851 1.00 86.81 92 ASP A CA 1
ATOM 699 C C . ASP A 1 92 ? 7.882 -5.951 7.004 1.00 86.81 92 ASP A C 1
ATOM 701 O O . ASP A 1 92 ? 6.712 -6.085 6.624 1.00 86.81 92 ASP A O 1
ATOM 705 N N . PRO A 1 93 ? 8.534 -7.003 7.537 1.00 89.00 93 PRO A N 1
ATOM 706 C CA . PRO A 1 93 ? 7.878 -8.297 7.708 1.00 89.00 93 PRO A CA 1
ATOM 707 C C . PRO A 1 93 ? 6.606 -8.249 8.571 1.00 89.00 93 PRO A C 1
ATOM 709 O O . PRO A 1 93 ? 5.674 -9.017 8.323 1.00 89.00 93 PRO A O 1
ATOM 712 N N . ALA A 1 94 ? 6.550 -7.367 9.573 1.00 88.38 94 ALA A N 1
ATOM 713 C CA . ALA A 1 94 ? 5.417 -7.255 10.485 1.00 88.38 94 ALA A CA 1
ATOM 714 C C . ALA A 1 94 ? 4.227 -6.541 9.823 1.00 88.38 94 ALA A C 1
ATOM 716 O O . ALA A 1 94 ? 3.091 -7.012 9.930 1.00 88.38 94 ALA A O 1
ATOM 717 N N . SER A 1 95 ? 4.475 -5.456 9.088 1.00 88.44 95 SER A N 1
ATOM 718 C CA . SER A 1 95 ? 3.458 -4.711 8.349 1.00 88.44 95 SER A CA 1
ATOM 719 C C . SER A 1 95 ? 2.868 -5.562 7.223 1.00 88.44 95 SER A C 1
ATOM 721 O O . SER A 1 95 ? 1.645 -5.676 7.112 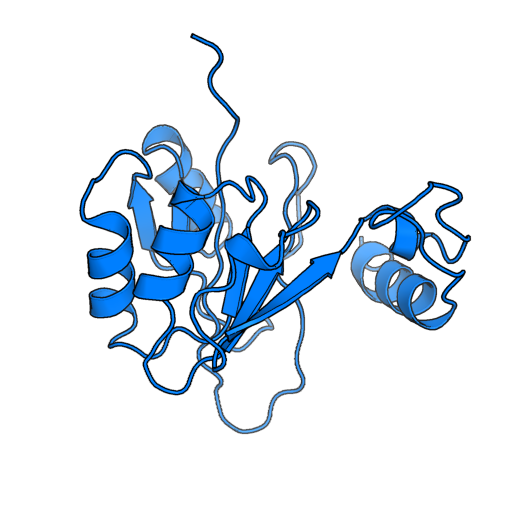1.00 88.44 95 SER A O 1
ATOM 723 N N . ILE A 1 96 ? 3.713 -6.278 6.472 1.00 90.69 96 ILE A N 1
ATOM 724 C CA . ILE A 1 96 ? 3.273 -7.210 5.426 1.00 90.69 96 ILE A CA 1
ATOM 725 C C . ILE A 1 96 ? 2.389 -8.309 6.026 1.00 90.69 96 ILE A C 1
ATOM 727 O O . ILE A 1 96 ? 1.292 -8.556 5.517 1.00 90.69 96 ILE A O 1
ATOM 731 N N . ALA A 1 97 ? 2.817 -8.941 7.126 1.00 91.38 97 ALA A N 1
ATOM 732 C CA . ALA A 1 97 ? 2.031 -9.975 7.798 1.00 91.38 97 ALA A CA 1
ATOM 733 C C . ALA A 1 97 ? 0.670 -9.443 8.282 1.00 91.38 97 ALA A C 1
ATOM 735 O O . ALA A 1 97 ? -0.357 -10.093 8.061 1.00 91.38 97 ALA A O 1
ATOM 736 N N . CYS A 1 98 ? 0.644 -8.241 8.866 1.00 90.81 98 CYS A N 1
ATOM 737 C CA . CYS A 1 98 ? -0.581 -7.559 9.281 1.00 90.81 98 CYS A CA 1
ATOM 738 C C . CYS A 1 98 ? -1.559 -7.395 8.105 1.00 90.81 98 CYS A C 1
ATOM 740 O O . CYS A 1 98 ? -2.697 -7.874 8.164 1.00 90.81 98 CYS A O 1
ATOM 742 N N . TYR A 1 99 ? -1.113 -6.812 6.988 1.00 91.25 99 TYR A N 1
ATOM 743 C CA . TYR A 1 99 ? -1.977 -6.613 5.822 1.00 91.25 99 TYR A CA 1
ATOM 744 C C . TYR A 1 99 ? -2.396 -7.926 5.160 1.00 91.25 99 TYR A C 1
ATOM 746 O O . TYR A 1 99 ? -3.518 -8.037 4.665 1.00 91.25 99 TYR A O 1
ATOM 754 N N . TYR A 1 100 ? -1.550 -8.953 5.187 1.00 92.69 100 TYR A N 1
ATOM 755 C CA . TYR A 1 100 ? -1.888 -10.263 4.635 1.00 92.69 100 TYR A CA 1
ATOM 756 C C . TYR A 1 100 ? -2.940 -10.987 5.482 1.00 92.69 100 TYR A C 1
ATOM 758 O O . TYR A 1 100 ? -3.730 -11.748 4.923 1.00 92.69 100 TYR A O 1
ATOM 766 N N . ILE A 1 101 ? -3.012 -10.735 6.791 1.00 92.75 101 ILE A N 1
ATOM 767 C CA . ILE A 1 101 ? -4.108 -11.208 7.651 1.00 92.75 101 ILE A CA 1
ATOM 768 C C . ILE A 1 101 ? -5.388 -10.398 7.395 1.00 92.75 101 ILE A C 1
ATOM 770 O O . ILE A 1 101 ? -6.472 -10.991 7.278 1.00 92.75 101 ILE A O 1
ATOM 774 N N . ALA A 1 102 ? -5.253 -9.072 7.285 1.00 93.31 102 ALA A N 1
ATOM 775 C CA . ALA A 1 102 ? -6.357 -8.129 7.128 1.00 93.31 102 ALA A CA 1
ATOM 776 C C . ALA A 1 102 ? -7.070 -8.253 5.769 1.00 93.31 102 ALA A C 1
ATOM 778 O O . ALA A 1 102 ? -8.302 -8.184 5.706 1.00 93.31 102 ALA A O 1
ATOM 779 N N . ILE A 1 103 ? -6.322 -8.465 4.676 1.00 91.19 103 ILE A N 1
ATOM 780 C CA . ILE A 1 103 ? -6.884 -8.673 3.334 1.00 91.19 103 ILE A CA 1
ATOM 781 C C . ILE A 1 103 ? -7.766 -9.923 3.344 1.00 91.19 103 ILE A C 1
ATOM 783 O O . ILE A 1 103 ? -7.392 -10.993 3.832 1.00 91.19 103 ILE A O 1
ATOM 787 N N . GLY A 1 104 ? -8.962 -9.801 2.772 1.00 89.88 104 GLY A N 1
ATOM 788 C CA . GLY A 1 104 ? -9.944 -10.874 2.783 1.00 89.88 104 GLY A CA 1
ATOM 789 C C . GLY A 1 104 ? -9.511 -12.148 2.055 1.00 89.88 104 GLY A C 1
ATOM 790 O O . GLY A 1 104 ? -8.515 -12.189 1.330 1.00 89.88 104 GLY A O 1
ATOM 791 N N . GLN A 1 105 ? -10.293 -13.213 2.237 1.00 92.88 105 GLN A N 1
ATOM 792 C CA . GLN A 1 105 ? -9.994 -14.539 1.677 1.00 92.88 105 GLN A CA 1
ATOM 793 C C . GLN A 1 105 ? -9.810 -14.553 0.148 1.00 92.88 105 GLN A C 1
ATOM 795 O O . GLN A 1 105 ? -8.817 -15.127 -0.292 1.00 92.88 105 GLN A O 1
ATOM 800 N N . PRO A 1 106 ? -10.641 -13.861 -0.663 1.00 90.94 106 PRO A N 1
ATOM 801 C CA . PRO A 1 106 ? -10.456 -13.824 -2.119 1.00 90.94 106 PRO A CA 1
ATOM 802 C C . PRO A 1 106 ? -9.157 -13.165 -2.601 1.00 90.94 106 PRO A C 1
ATOM 804 O O . PRO A 1 106 ? -8.897 -13.161 -3.799 1.00 90.94 106 PRO A O 1
ATOM 807 N N . GLY A 1 107 ? -8.360 -12.590 -1.698 1.00 91.56 107 GLY A N 1
ATOM 808 C CA . GLY A 1 107 ? -7.136 -11.888 -2.046 1.00 91.56 107 GLY A CA 1
ATOM 809 C C . GLY A 1 107 ? -7.369 -10.413 -2.348 1.00 91.56 107 GLY A C 1
ATOM 810 O O . GLY A 1 107 ? -8.381 -9.825 -1.952 1.00 91.56 107 GLY A O 1
ATOM 811 N N . GLY A 1 108 ? -6.394 -9.797 -3.010 1.00 89.75 108 GLY A N 1
ATOM 812 C CA . GLY A 1 108 ? -6.373 -8.354 -3.214 1.00 89.75 108 GLY A CA 1
ATOM 813 C C . GLY A 1 108 ? -5.053 -7.843 -3.776 1.00 89.75 108 GLY A C 1
ATOM 814 O O . GLY A 1 108 ? -4.229 -8.618 -4.261 1.00 89.75 108 GLY A O 1
ATOM 815 N N . ARG A 1 109 ? -4.854 -6.528 -3.704 1.00 90.19 109 ARG A N 1
ATOM 816 C CA . ARG A 1 109 ? -3.594 -5.868 -4.054 1.00 90.19 109 ARG A CA 1
ATOM 817 C C . ARG A 1 109 ? -2.968 -5.261 -2.809 1.00 90.19 109 ARG A C 1
ATOM 819 O O . ARG A 1 109 ? -3.629 -4.541 -2.064 1.00 90.19 109 ARG A O 1
ATOM 826 N N . TYR A 1 110 ? -1.695 -5.551 -2.613 1.00 91.19 110 TYR A N 1
ATOM 827 C CA . TYR A 1 110 ? -0.860 -4.931 -1.600 1.00 91.19 110 TYR A CA 1
ATOM 828 C C . TYR A 1 110 ? 0.144 -4.041 -2.329 1.00 91.19 110 TYR A C 1
ATOM 830 O O . TYR A 1 110 ? 0.957 -4.535 -3.108 1.00 91.19 110 TYR A O 1
ATOM 838 N N . ILE A 1 111 ? 0.040 -2.733 -2.132 1.00 90.00 111 ILE A N 1
ATOM 839 C CA . ILE A 1 111 ? 0.932 -1.752 -2.737 1.00 90.00 111 ILE A CA 1
ATOM 840 C C . ILE A 1 111 ? 1.885 -1.258 -1.660 1.00 90.00 111 ILE A C 1
ATOM 842 O O . ILE A 1 111 ? 1.440 -0.852 -0.592 1.00 90.00 111 ILE A O 1
ATOM 846 N N . CYS A 1 112 ? 3.178 -1.276 -1.940 1.00 88.25 112 CYS A N 1
ATOM 847 C CA . CYS A 1 112 ? 4.208 -0.804 -1.023 1.00 88.25 112 CYS A CA 1
ATOM 848 C C . CYS A 1 112 ? 5.076 0.292 -1.649 1.00 88.25 112 CYS A C 1
ATOM 850 O O . CYS A 1 112 ? 5.091 0.457 -2.871 1.00 88.25 112 CYS A O 1
ATOM 852 N N . LEU A 1 113 ? 5.765 1.066 -0.809 1.00 85.44 113 LEU A N 1
ATOM 853 C CA . LEU A 1 113 ? 6.714 2.092 -1.266 1.00 85.44 113 LEU A CA 1
ATOM 854 C C . LEU A 1 113 ? 8.157 1.579 -1.358 1.00 85.44 113 LEU A C 1
ATOM 856 O O . LEU A 1 113 ? 8.972 2.184 -2.047 1.00 85.44 113 LEU A O 1
ATOM 860 N N . GLU A 1 114 ? 8.448 0.439 -0.731 1.00 87.06 114 GLU A N 1
ATOM 861 C CA . GLU A 1 114 ? 9.756 -0.213 -0.779 1.00 87.06 114 GLU A CA 1
ATOM 862 C C . GLU A 1 114 ? 9.685 -1.575 -1.473 1.00 87.06 114 GLU A C 1
ATOM 864 O O . GLU A 1 114 ? 8.613 -2.159 -1.662 1.00 87.06 114 GLU A O 1
ATOM 869 N N . ALA A 1 115 ? 10.845 -2.111 -1.851 1.00 89.00 115 ALA A N 1
ATOM 870 C CA . ALA A 1 115 ? 10.930 -3.428 -2.465 1.00 89.00 115 ALA A CA 1
ATOM 871 C C . ALA A 1 115 ? 10.443 -4.530 -1.498 1.00 89.00 115 ALA A C 1
ATOM 873 O O . ALA A 1 115 ? 11.117 -4.897 -0.538 1.00 89.00 115 ALA A O 1
ATOM 874 N N . CYS A 1 116 ? 9.276 -5.112 -1.782 1.00 89.44 116 CYS A N 1
ATOM 875 C CA . CYS A 1 116 ? 8.760 -6.261 -1.040 1.00 89.44 116 CYS A CA 1
ATOM 876 C C . CYS A 1 116 ? 9.426 -7.560 -1.521 1.00 89.44 116 CYS A C 1
ATOM 878 O O . CYS A 1 116 ? 9.109 -8.061 -2.608 1.00 89.44 116 CYS A O 1
ATOM 880 N N . LEU A 1 117 ? 10.332 -8.120 -0.713 1.00 89.25 117 LEU A N 1
ATOM 881 C CA . LEU A 1 117 ? 11.052 -9.355 -1.036 1.00 89.25 117 LEU A CA 1
ATOM 882 C C . LEU A 1 117 ? 10.099 -10.544 -1.213 1.00 89.25 117 LEU A C 1
ATOM 884 O O . LEU A 1 117 ? 9.124 -10.697 -0.478 1.00 89.25 117 LEU A O 1
ATOM 888 N N . ALA A 1 118 ? 10.418 -11.439 -2.152 1.00 90.06 118 ALA A N 1
ATOM 889 C CA . ALA A 1 118 ? 9.602 -12.623 -2.435 1.00 90.06 118 ALA A CA 1
ATOM 890 C C . ALA A 1 118 ? 9.359 -13.499 -1.190 1.00 90.06 118 ALA A C 1
ATOM 892 O O . ALA A 1 118 ? 8.262 -14.023 -1.019 1.00 90.06 118 ALA A O 1
ATOM 893 N N . ALA A 1 119 ? 10.339 -13.586 -0.283 1.00 92.12 119 ALA A N 1
ATOM 894 C CA . ALA A 1 119 ? 10.238 -14.346 0.965 1.00 92.12 119 ALA A CA 1
ATOM 895 C C . ALA A 1 119 ? 9.142 -13.838 1.925 1.00 92.12 119 ALA A C 1
ATOM 897 O O . ALA A 1 119 ? 8.680 -14.595 2.775 1.00 92.12 119 ALA A O 1
ATOM 898 N N . TRP A 1 120 ? 8.711 -12.579 1.800 1.00 92.75 120 TRP A N 1
ATOM 899 C CA . TRP A 1 120 ? 7.656 -11.997 2.639 1.00 92.75 120 TRP A CA 1
ATOM 900 C C . TRP A 1 120 ? 6.257 -12.146 2.023 1.00 92.75 120 TRP A C 1
ATOM 902 O O . TRP A 1 120 ? 5.251 -11.910 2.689 1.00 92.75 120 TRP A O 1
ATOM 912 N N . ARG A 1 121 ? 6.163 -12.581 0.759 1.00 93.06 121 ARG A N 1
ATOM 913 C CA . ARG A 1 121 ? 4.901 -12.732 0.021 1.00 93.06 121 ARG A CA 1
ATOM 914 C C . ARG A 1 121 ? 4.270 -14.099 0.295 1.00 93.06 121 ARG A C 1
ATOM 916 O O . ARG A 1 121 ? 4.293 -14.995 -0.540 1.00 93.06 121 ARG A O 1
ATOM 923 N N . THR A 1 122 ? 3.679 -14.259 1.475 1.00 93.69 122 THR A N 1
ATOM 924 C CA . THR A 1 122 ? 3.138 -15.547 1.957 1.00 93.69 122 THR A CA 1
ATOM 925 C C . THR A 1 122 ? 1.762 -15.940 1.397 1.00 93.69 122 THR A C 1
ATOM 927 O O . THR A 1 122 ? 1.298 -17.051 1.643 1.00 93.69 122 THR A O 1
ATOM 930 N N . ARG A 1 123 ? 1.084 -15.060 0.645 1.00 94.88 123 ARG A N 1
ATOM 931 C CA . ARG A 1 123 ? -0.247 -15.303 0.064 1.00 94.88 123 ARG A CA 1
ATOM 932 C C . ARG A 1 123 ? -0.251 -15.052 -1.440 1.00 94.88 123 ARG A C 1
ATOM 934 O O . ARG A 1 123 ? -0.281 -13.905 -1.867 1.00 94.88 123 ARG A O 1
ATOM 941 N N . GLU A 1 124 ? -0.358 -16.114 -2.234 1.00 94.75 124 GLU A N 1
ATOM 942 C CA . GLU A 1 124 ? -0.446 -16.033 -3.703 1.00 94.75 124 GLU A CA 1
ATOM 943 C C . GLU A 1 124 ? -1.658 -15.217 -4.194 1.00 94.75 124 GLU A C 1
ATOM 945 O O . GLU A 1 124 ? -1.570 -14.470 -5.165 1.00 94.75 124 GLU A O 1
ATOM 950 N N . ALA A 1 125 ? -2.785 -15.290 -3.476 1.00 95.31 125 ALA A N 1
ATOM 951 C CA . ALA A 1 125 ? -3.987 -14.516 -3.795 1.00 95.31 125 ALA A CA 1
ATOM 952 C C . ALA A 1 125 ? -3.809 -12.991 -3.607 1.00 95.31 125 ALA A C 1
ATOM 954 O O . ALA A 1 125 ? -4.656 -12.209 -4.043 1.00 95.31 125 ALA A O 1
ATOM 955 N N . VAL A 1 126 ? -2.738 -12.545 -2.940 1.00 94.50 126 VAL A N 1
ATOM 956 C CA . VAL A 1 126 ? -2.431 -11.126 -2.736 1.00 94.50 126 VAL A CA 1
ATOM 957 C C . VAL A 1 126 ? -1.335 -10.706 -3.710 1.00 94.50 126 VAL A C 1
ATOM 959 O O . VAL A 1 126 ? -0.173 -11.081 -3.576 1.00 94.50 126 VAL A O 1
ATOM 962 N N . LYS A 1 127 ? -1.696 -9.878 -4.690 1.00 93.62 127 LYS A N 1
ATOM 963 C CA . LYS A 1 127 ? -0.740 -9.324 -5.652 1.00 93.62 127 LYS A CA 1
ATOM 964 C C . LYS A 1 127 ? 0.013 -8.164 -5.010 1.00 93.62 127 LYS A C 1
ATOM 966 O O . LYS A 1 127 ? -0.563 -7.096 -4.803 1.00 93.62 127 LYS A O 1
ATOM 971 N N . ALA A 1 128 ? 1.279 -8.397 -4.679 1.00 92.75 128 ALA A N 1
ATOM 972 C CA . ALA A 1 128 ? 2.178 -7.380 -4.154 1.00 92.75 128 ALA A CA 1
ATOM 973 C C . ALA A 1 128 ? 2.861 -6.609 -5.292 1.00 92.75 128 ALA A C 1
ATOM 975 O O . ALA A 1 128 ? 3.533 -7.208 -6.133 1.00 92.75 128 ALA A O 1
ATOM 976 N N . GLU A 1 129 ? 2.728 -5.289 -5.289 1.00 90.69 129 GLU A N 1
ATOM 977 C CA . GLU A 1 129 ? 3.433 -4.377 -6.191 1.00 90.69 129 GLU A CA 1
ATOM 978 C C . GLU A 1 129 ? 4.095 -3.281 -5.354 1.00 90.69 129 GLU A C 1
ATOM 980 O O . GLU A 1 129 ? 3.558 -2.883 -4.323 1.00 90.69 129 GLU A O 1
ATOM 985 N N . PHE A 1 130 ? 5.248 -2.778 -5.789 1.00 89.12 130 PHE A N 1
ATOM 986 C CA . PHE A 1 130 ? 5.846 -1.597 -5.174 1.00 89.12 130 PHE A CA 1
ATOM 987 C C . PHE A 1 130 ? 6.046 -0.498 -6.202 1.00 89.12 130 PHE A C 1
ATOM 989 O O . PHE A 1 130 ? 6.439 -0.746 -7.349 1.00 89.12 130 PHE A O 1
ATOM 996 N N . VAL A 1 131 ? 5.745 0.718 -5.775 1.00 87.44 131 VAL A N 1
ATOM 997 C CA . VAL A 1 131 ? 5.758 1.914 -6.609 1.00 87.44 131 VAL A CA 1
ATOM 998 C C . VAL A 1 131 ? 6.674 2.943 -5.980 1.00 87.44 131 VAL A C 1
ATOM 1000 O O . VAL A 1 131 ? 6.681 3.120 -4.766 1.00 87.44 131 VAL A O 1
ATOM 1003 N N . ILE A 1 132 ? 7.429 3.645 -6.816 1.00 86.00 132 ILE A N 1
ATOM 1004 C CA . ILE A 1 132 ? 8.294 4.736 -6.377 1.00 86.00 132 ILE A CA 1
ATOM 1005 C C . ILE A 1 132 ? 7.697 6.030 -6.919 1.00 86.00 132 ILE A C 1
ATOM 1007 O O . ILE A 1 132 ? 7.442 6.151 -8.118 1.00 86.00 132 ILE A O 1
ATOM 1011 N N . SER A 1 133 ? 7.509 7.034 -6.063 1.00 84.94 133 SER A N 1
ATOM 1012 C CA . SER A 1 133 ? 6.891 8.312 -6.454 1.00 84.94 133 SER A CA 1
ATOM 1013 C C . SER A 1 133 ? 7.600 8.997 -7.633 1.00 84.94 133 SER A C 1
ATOM 1015 O O . SER A 1 133 ? 6.955 9.660 -8.444 1.00 84.94 133 SER A O 1
ATOM 1017 N N . LEU A 1 134 ? 8.914 8.785 -7.779 1.00 88.06 134 LEU A N 1
ATOM 1018 C CA . LEU A 1 134 ? 9.728 9.314 -8.881 1.00 88.06 134 LEU A CA 1
ATOM 1019 C C . LEU A 1 134 ? 9.275 8.836 -10.271 1.00 88.06 134 LEU A C 1
ATOM 1021 O O . LEU A 1 134 ? 9.497 9.538 -11.255 1.00 88.06 134 LEU A O 1
ATOM 1025 N N . GLU A 1 135 ? 8.590 7.693 -10.372 1.00 90.12 135 GLU A N 1
ATOM 1026 C CA . GLU A 1 135 ? 8.040 7.196 -11.642 1.00 90.12 135 GLU A CA 1
ATOM 1027 C C . GLU A 1 135 ? 7.005 8.159 -12.248 1.00 90.12 135 GLU A C 1
ATOM 1029 O O . GLU A 1 135 ? 6.839 8.215 -13.469 1.00 90.12 135 GLU A O 1
ATOM 1034 N N . GLY A 1 136 ? 6.339 8.957 -11.405 1.00 89.44 136 GLY A N 1
ATOM 1035 C CA . GLY A 1 136 ? 5.391 9.991 -11.821 1.00 89.44 136 GLY A CA 1
ATOM 1036 C C . GLY A 1 136 ? 6.027 11.148 -12.598 1.00 89.44 136 GLY A C 1
ATOM 1037 O O . GLY A 1 136 ? 5.330 11.880 -13.295 1.00 89.44 136 GLY A O 1
ATOM 1038 N N . LEU A 1 137 ? 7.356 11.303 -12.550 1.00 90.06 137 LEU A N 1
ATOM 1039 C CA . LEU A 1 137 ? 8.061 12.324 -13.332 1.00 90.06 137 LEU A CA 1
ATOM 1040 C C . LEU A 1 137 ? 8.126 11.982 -14.830 1.00 90.06 137 LEU A C 1
ATOM 1042 O O . LEU A 1 137 ? 8.460 12.842 -15.643 1.00 90.06 137 LEU A O 1
ATOM 1046 N N . GLY A 1 138 ? 7.825 10.734 -15.212 1.00 91.81 138 GLY A N 1
ATOM 1047 C CA . GLY A 1 138 ? 7.938 10.243 -16.589 1.00 91.81 138 GLY A CA 1
ATOM 1048 C C . GLY A 1 138 ? 9.370 10.055 -17.084 1.00 91.81 138 GLY A C 1
ATOM 1049 O O . GLY A 1 138 ? 9.569 9.734 -18.251 1.00 91.81 138 GLY A O 1
ATOM 1050 N N . MET A 1 139 ? 10.353 10.233 -16.206 1.00 94.44 139 MET A N 1
ATOM 1051 C CA . MET A 1 139 ? 11.767 9.956 -16.445 1.00 94.44 139 MET A CA 1
ATOM 1052 C C . MET A 1 139 ? 12.118 8.557 -15.922 1.00 94.44 139 MET A C 1
ATOM 1054 O O . MET A 1 139 ? 11.415 8.047 -15.046 1.00 94.44 139 MET A O 1
ATOM 1058 N N . PRO A 1 140 ? 13.181 7.910 -16.432 1.00 95.25 140 PRO A N 1
ATOM 1059 C CA . PRO A 1 140 ? 13.633 6.656 -15.846 1.00 95.25 140 PRO A CA 1
ATOM 1060 C C . PRO A 1 140 ? 14.127 6.886 -14.410 1.00 95.25 140 PRO A C 1
ATOM 1062 O O . PRO A 1 140 ? 14.852 7.845 -14.142 1.00 95.25 140 PRO A O 1
ATOM 1065 N N . VAL A 1 141 ? 13.792 5.973 -13.496 1.00 93.88 141 VAL A N 1
ATOM 1066 C CA . VAL A 1 141 ? 14.440 5.904 -12.179 1.00 93.88 141 VAL A CA 1
ATOM 1067 C C . VAL A 1 141 ? 15.723 5.102 -12.367 1.00 93.88 141 VAL A C 1
ATOM 1069 O O . VAL A 1 141 ? 15.702 3.869 -12.414 1.00 93.88 141 VAL A O 1
ATOM 1072 N N . ALA A 1 142 ? 16.835 5.818 -12.543 1.00 93.19 142 ALA A N 1
ATOM 1073 C CA . ALA A 1 142 ? 18.154 5.268 -12.861 1.00 93.19 142 ALA A CA 1
ATOM 1074 C C . ALA A 1 142 ? 18.873 4.676 -11.631 1.00 93.19 142 ALA A C 1
ATOM 1076 O O . ALA A 1 142 ? 20.049 4.940 -11.397 1.00 93.19 142 ALA A O 1
ATOM 1077 N N . LEU A 1 143 ? 18.148 3.881 -10.845 1.00 93.38 143 LEU A N 1
ATOM 1078 C CA . LEU A 1 143 ? 18.695 3.073 -9.758 1.00 93.38 143 LEU A CA 1
ATOM 1079 C C . LEU A 1 143 ? 19.009 1.651 -10.254 1.00 93.38 143 LEU A C 1
ATOM 1081 O O . LEU A 1 143 ? 18.681 1.264 -11.384 1.00 93.38 143 LEU A O 1
ATOM 1085 N N . GLU A 1 144 ? 19.683 0.867 -9.421 1.00 91.31 144 GLU A N 1
ATOM 1086 C CA . GLU A 1 144 ? 19.971 -0.545 -9.680 1.00 91.31 144 GLU A CA 1
ATOM 1087 C C . GLU A 1 144 ? 18.962 -1.472 -8.991 1.00 91.31 144 GLU A C 1
ATOM 1089 O O . GLU A 1 144 ? 18.189 -1.057 -8.124 1.00 91.31 144 GLU A O 1
ATOM 1094 N N . GLY A 1 145 ? 18.965 -2.741 -9.410 1.00 91.00 145 GLY A N 1
ATOM 1095 C CA . GLY A 1 145 ? 18.134 -3.791 -8.826 1.00 91.00 145 GLY A CA 1
ATOM 1096 C C . GLY A 1 145 ? 16.639 -3.480 -8.870 1.00 91.00 145 GLY A C 1
ATOM 1097 O O . GLY A 1 145 ? 16.126 -2.927 -9.845 1.00 91.00 145 GLY A O 1
ATOM 1098 N N . GLU A 1 146 ? 15.956 -3.832 -7.784 1.00 89.44 146 GLU A N 1
ATOM 1099 C CA . GLU A 1 146 ? 14.510 -3.683 -7.618 1.00 89.44 146 GLU A CA 1
ATOM 1100 C C . GLU A 1 146 ? 14.038 -2.235 -7.844 1.00 89.44 146 GLU A C 1
ATOM 1102 O O . GLU A 1 146 ? 12.961 -2.020 -8.384 1.00 89.44 146 GLU A O 1
ATOM 1107 N N . TYR A 1 147 ? 14.836 -1.213 -7.529 1.00 91.56 147 TYR A N 1
ATOM 1108 C CA . TYR A 1 147 ? 14.395 0.185 -7.628 1.00 91.56 147 TYR A CA 1
ATOM 1109 C C . TYR A 1 147 ? 14.476 0.777 -9.040 1.00 91.56 147 TYR A C 1
ATOM 1111 O O . TYR A 1 147 ? 13.969 1.876 -9.281 1.00 91.56 147 TYR A O 1
ATOM 1119 N N . ARG A 1 148 ? 15.088 0.071 -9.998 1.00 93.94 148 ARG A N 1
ATOM 1120 C CA . ARG A 1 148 ? 15.135 0.526 -11.389 1.00 93.94 148 ARG A CA 1
ATOM 1121 C C . ARG A 1 148 ? 13.724 0.618 -11.968 1.00 93.94 148 ARG A C 1
ATOM 1123 O O . ARG A 1 148 ? 12.930 -0.320 -11.854 1.00 93.94 148 ARG A O 1
ATOM 1130 N N . ARG A 1 149 ? 13.419 1.720 -12.661 1.00 93.44 149 ARG A N 1
ATOM 1131 C CA . ARG A 1 149 ? 12.156 1.885 -13.402 1.00 93.44 149 ARG A CA 1
ATOM 1132 C C . ARG A 1 149 ? 12.381 2.523 -14.770 1.00 93.44 149 ARG A C 1
ATOM 1134 O O . ARG A 1 149 ? 13.134 3.495 -14.858 1.00 93.44 149 ARG A O 1
ATOM 1141 N N . PRO A 1 150 ? 11.734 2.024 -15.838 1.00 94.06 150 PRO A N 1
ATOM 1142 C CA . PRO A 1 150 ? 11.747 2.701 -17.127 1.00 94.06 150 PRO A CA 1
ATOM 1143 C C . PRO A 1 150 ? 10.950 4.009 -17.062 1.00 94.06 150 PRO A C 1
ATOM 1145 O O . PRO A 1 150 ? 10.066 4.178 -16.220 1.00 94.06 150 PRO A O 1
ATOM 1148 N N . ALA A 1 151 ? 11.237 4.919 -17.992 1.00 94.94 151 ALA A N 1
ATOM 1149 C CA . ALA A 1 151 ? 10.393 6.084 -18.228 1.00 94.94 151 ALA A CA 1
ATOM 1150 C C . ALA A 1 151 ? 8.950 5.653 -18.547 1.00 94.94 151 ALA A C 1
ATOM 1152 O O . ALA A 1 151 ? 8.734 4.665 -19.250 1.00 94.94 151 ALA A O 1
ATOM 1153 N N . SER A 1 152 ? 7.960 6.407 -18.064 1.00 93.88 152 SER A N 1
ATOM 1154 C CA . SER A 1 152 ? 6.546 6.127 -18.327 1.00 93.88 152 SER A CA 1
ATOM 1155 C C . SER A 1 152 ? 5.759 7.413 -18.566 1.00 93.88 152 SER A C 1
ATOM 1157 O O . SER A 1 152 ? 5.469 8.178 -17.644 1.00 93.88 152 SER A O 1
ATOM 1159 N N . VAL A 1 153 ? 5.373 7.634 -19.824 1.00 94.31 153 VAL A N 1
ATOM 1160 C CA . VAL A 1 153 ? 4.514 8.763 -20.219 1.00 94.31 153 VAL A CA 1
ATOM 1161 C C . VAL A 1 153 ? 3.131 8.649 -19.570 1.00 94.31 153 VAL A C 1
ATOM 1163 O O . VAL A 1 153 ? 2.564 9.656 -19.158 1.00 94.31 153 VAL A O 1
ATOM 1166 N N . GLU A 1 154 ? 2.619 7.428 -19.409 1.00 93.56 154 GLU A N 1
ATOM 1167 C CA . GLU A 1 154 ? 1.331 7.156 -18.762 1.00 93.56 154 GLU A CA 1
ATOM 1168 C C . GLU A 1 154 ? 1.329 7.553 -17.283 1.00 93.56 154 GLU A C 1
ATOM 1170 O O . GLU A 1 154 ? 0.409 8.236 -16.832 1.00 93.56 154 GLU A O 1
ATOM 1175 N N . LYS A 1 155 ? 2.379 7.192 -16.530 1.00 90.31 155 LYS A N 1
ATOM 1176 C CA . LYS A 1 155 ? 2.510 7.594 -15.121 1.00 90.31 155 LYS A CA 1
ATOM 1177 C C . LYS A 1 155 ? 2.639 9.105 -14.988 1.00 90.31 155 LYS A C 1
ATOM 1179 O O . LYS A 1 155 ? 1.992 9.684 -14.125 1.00 90.31 155 LYS A O 1
ATOM 1184 N N . ARG A 1 156 ? 3.367 9.760 -15.898 1.00 89.44 156 ARG A N 1
ATOM 1185 C CA . ARG A 1 156 ? 3.431 11.227 -15.947 1.00 89.44 156 ARG A CA 1
ATOM 1186 C C . ARG A 1 156 ? 2.078 11.870 -16.225 1.00 89.44 156 ARG A C 1
ATOM 1188 O O . ARG A 1 156 ? 1.712 12.825 -15.546 1.00 89.44 156 ARG A O 1
ATOM 1195 N N . ALA A 1 157 ? 1.327 11.353 -17.194 1.00 89.31 157 ALA A N 1
ATOM 1196 C CA . ALA A 1 157 ? -0.017 11.839 -17.492 1.00 89.31 157 ALA A CA 1
ATOM 1197 C C . ALA A 1 157 ? -0.958 11.653 -16.290 1.00 89.31 157 ALA A C 1
ATOM 1199 O O . ALA A 1 157 ? -1.721 12.560 -15.958 1.00 89.31 157 ALA A O 1
ATOM 1200 N N . LEU A 1 158 ? -0.858 10.514 -15.595 1.00 84.75 158 LEU A N 1
ATOM 1201 C CA . LEU A 1 158 ? -1.591 10.256 -14.359 1.00 84.75 158 LEU A CA 1
ATOM 1202 C C . LEU A 1 158 ? -1.216 11.259 -13.260 1.00 84.75 158 LEU A C 1
ATOM 1204 O O . LEU A 1 158 ? -2.113 11.836 -12.654 1.00 84.75 158 LEU A O 1
ATOM 1208 N N . THR A 1 159 ? 0.075 11.511 -13.034 1.00 84.75 159 THR A N 1
ATOM 1209 C CA . THR A 1 159 ? 0.555 12.505 -12.063 1.00 84.75 159 THR A CA 1
ATOM 1210 C C . THR A 1 159 ? 0.051 13.906 -12.407 1.00 84.75 159 THR A C 1
ATOM 1212 O O . THR A 1 159 ? -0.506 14.567 -11.541 1.00 84.75 159 THR A O 1
ATOM 1215 N N . ILE A 1 160 ? 0.138 14.353 -13.662 1.00 87.88 160 ILE A N 1
ATOM 1216 C CA . ILE A 1 160 ? -0.411 15.659 -14.073 1.00 87.88 160 ILE A CA 1
ATOM 1217 C C . ILE A 1 160 ? -1.920 15.721 -13.823 1.00 87.88 160 ILE A C 1
ATOM 1219 O O . ILE A 1 160 ? -2.410 16.719 -13.308 1.00 87.88 160 ILE A O 1
ATOM 1223 N N . ARG A 1 161 ? -2.665 14.654 -14.133 1.00 84.50 161 ARG A N 1
ATOM 1224 C CA . ARG A 1 161 ? -4.110 14.610 -13.880 1.00 84.50 161 ARG A CA 1
ATOM 1225 C C . ARG A 1 161 ? -4.445 14.688 -12.391 1.00 84.50 161 ARG A C 1
ATOM 1227 O O . ARG A 1 161 ? -5.435 15.320 -12.050 1.00 84.50 161 ARG A O 1
ATOM 1234 N N . LEU A 1 162 ? -3.668 14.019 -11.539 1.00 77.88 162 LEU A N 1
ATOM 1235 C CA . LEU A 1 162 ? -3.909 13.961 -10.095 1.00 77.88 162 LEU A CA 1
ATOM 1236 C C . LEU A 1 162 ? -3.444 15.227 -9.363 1.00 77.88 162 LEU A C 1
ATOM 1238 O O . LEU A 1 162 ? -4.112 15.649 -8.431 1.00 77.88 162 LEU A O 1
ATOM 1242 N N . PHE A 1 163 ? -2.321 15.826 -9.771 1.00 78.75 163 PHE A N 1
ATOM 1243 C CA . PHE A 1 163 ? -1.701 16.962 -9.074 1.00 78.75 163 PHE A CA 1
ATOM 1244 C C . PHE A 1 163 ? -1.913 18.316 -9.763 1.00 78.75 163 PHE A C 1
ATOM 1246 O O . PHE A 1 163 ? -1.760 19.343 -9.120 1.00 78.75 163 PHE A O 1
ATOM 1253 N N . GLY A 1 164 ? -2.280 18.347 -11.046 1.00 75.44 164 GLY A N 1
ATOM 1254 C CA . GLY A 1 164 ? -2.594 19.581 -11.778 1.00 75.44 164 GLY A CA 1
ATOM 1255 C C . GLY A 1 164 ? -4.003 20.126 -11.519 1.00 75.44 164 GLY A C 1
ATOM 1256 O O . GLY A 1 164 ? -4.407 21.079 -12.176 1.00 75.44 164 GLY A O 1
ATOM 1257 N N . GLN A 1 165 ? -4.763 19.498 -10.617 1.00 56.34 165 GLN A N 1
ATOM 1258 C CA . GLN A 1 165 ? -6.079 19.965 -10.164 1.00 56.34 165 GLN A CA 1
ATOM 1259 C C . GLN A 1 165 ? -6.003 20.870 -8.919 1.00 56.34 165 GLN A C 1
ATOM 1261 O O . GLN A 1 165 ? -7.045 21.294 -8.421 1.00 56.34 165 GLN A O 1
ATOM 1266 N N . PHE A 1 166 ? -4.797 21.154 -8.422 1.00 43.75 166 PHE A N 1
ATOM 1267 C CA . PHE A 1 166 ? -4.528 22.041 -7.286 1.00 43.75 166 PHE A CA 1
ATOM 1268 C C . PHE A 1 166 ? -3.828 23.318 -7.755 1.00 43.75 166 PHE A C 1
ATOM 1270 O O . PHE A 1 166 ? -4.013 24.351 -7.074 1.00 43.75 166 PHE A O 1
#

Radius of gyration: 16.06 Å; chains: 1; bounding box: 41×38×40 Å

Foldseek 3Di:
DDPDAWWFKFFADDDPDDDDDDDDDDDPVPDDDDAPVPGNTATETETDPVCQVVVVVNRHPYYHHPPDPCQLVVLQVVCVLCGAETETAPLDLVVLVSVVSNHHPQEHEYEYQDDNDPVSCPDPSYHYDYDHPVLLCQPWPPDDDPRTGHRDPPSVVVSCVVPVVD